Protein AF-A0A3B8W8U6-F1 (afdb_monomer)

InterPro domains:
  IPR006062 Histidine biosynthesis protein [PF00977] (2-67)
  IPR011060 Ribulose-phosphate binding barrel [SSF51366] (2-67)
  IPR013785 Aldolase-type TIM barrel [G3DSA:3.20.20.70] (1-67)
  IPR050064 Imidazole glycerol phosphate synthase HisA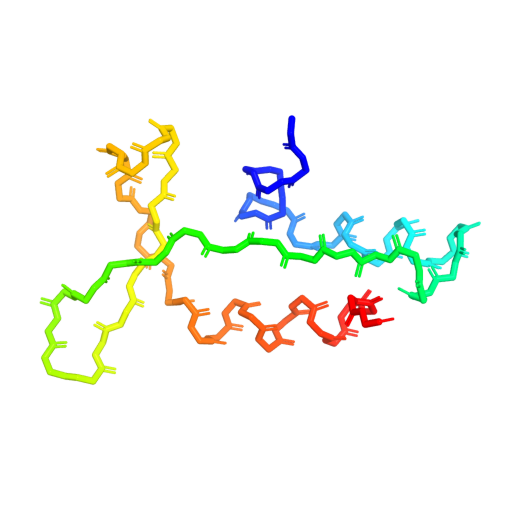/HisF [PTHR21235] (2-67)

Radius o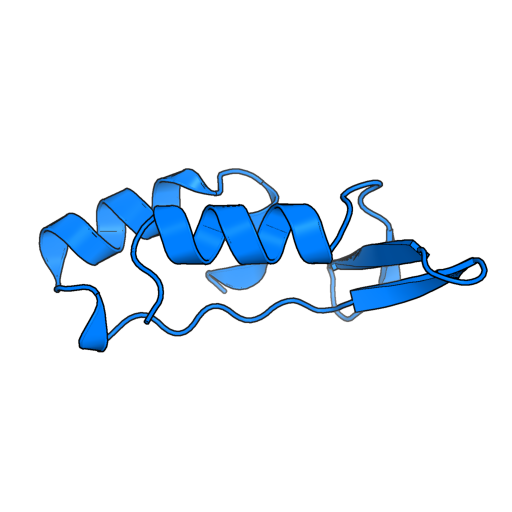f gyration: 12.03 Å; Cα contacts (8 Å, |Δi|>4): 95; chains: 1; bounding box: 28×16×36 Å

Sequence (67 aa):
AVNSAAVSRPEVVADIAEKFGSQCIVASVDARRTAPGKWEIFTHGGRKATGIDALEHAVKLADYGAG

Structure (mmCIF, N/CA/C/O backbone):
data_AF-A0A3B8W8U6-F1
#
_entry.id   AF-A0A3B8W8U6-F1
#
loop_
_atom_site.group_PDB
_atom_site.id
_atom_site.type_symbol
_atom_site.label_atom_id
_atom_site.label_alt_id
_atom_site.label_comp_id
_atom_site.label_asym_id
_atom_site.label_entity_id
_atom_site.label_seq_id
_atom_site.pdbx_PDB_ins_code
_atom_site.Cartn_x
_atom_site.Cartn_y
_atom_site.Cartn_z
_atom_site.occupancy
_atom_site.B_iso_or_equiv
_atom_site.auth_seq_id
_atom_site.auth_comp_id
_atom_site.auth_asym_id
_atom_site.auth_atom_id
_atom_site.pdbx_PDB_model_num
ATOM 1 N N . ALA A 1 1 ? 8.098 8.600 8.567 1.00 52.97 1 ALA A N 1
ATOM 2 C CA . ALA A 1 1 ? 7.030 8.579 7.547 1.00 52.97 1 ALA A CA 1
ATOM 3 C C . ALA A 1 1 ? 6.41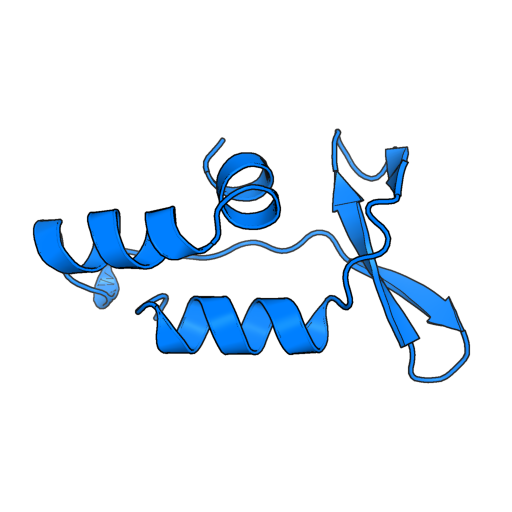5 7.186 7.529 1.00 52.97 1 ALA A C 1
ATOM 5 O O . ALA A 1 1 ? 7.174 6.225 7.473 1.00 52.97 1 ALA A O 1
ATOM 6 N N . VAL A 1 2 ? 5.087 7.075 7.627 1.00 63.31 2 VAL A N 1
ATOM 7 C CA . VAL A 1 2 ? 4.372 5.785 7.719 1.00 63.31 2 VAL A CA 1
ATOM 8 C C . VAL A 1 2 ? 4.547 4.940 6.451 1.00 63.31 2 VAL A C 1
ATOM 10 O O . VAL A 1 2 ? 4.607 3.728 6.562 1.00 63.31 2 VAL A O 1
ATOM 13 N N . ASN A 1 3 ? 4.770 5.560 5.285 1.00 73.88 3 ASN A N 1
ATOM 14 C CA . ASN A 1 3 ? 4.999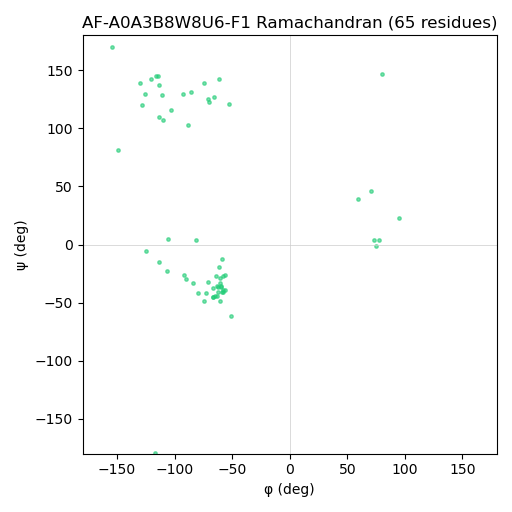 4.877 4.003 1.00 73.88 3 ASN A CA 1
ATOM 15 C C . ASN A 1 3 ? 6.103 3.794 4.081 1.00 73.88 3 ASN A C 1
ATOM 17 O O . ASN A 1 3 ? 5.813 2.608 3.969 1.00 73.88 3 ASN A O 1
ATOM 21 N N . SER A 1 4 ? 7.353 4.147 4.412 1.00 77.56 4 SER A N 1
ATOM 22 C CA . SER A 1 4 ? 8.429 3.141 4.529 1.00 77.56 4 SER A CA 1
ATOM 23 C C . SER A 1 4 ? 8.165 2.073 5.602 1.00 77.56 4 SER A C 1
ATOM 25 O O . SER A 1 4 ? 8.653 0.947 5.485 1.00 77.56 4 SER A O 1
ATOM 27 N N . ALA A 1 5 ? 7.419 2.424 6.657 1.00 79.12 5 ALA A N 1
ATOM 28 C CA . ALA A 1 5 ? 7.043 1.478 7.702 1.00 79.12 5 ALA A CA 1
ATOM 29 C C . ALA A 1 5 ? 5.984 0.493 7.193 1.00 79.12 5 ALA A C 1
ATOM 31 O O . ALA A 1 5 ? 6.139 -0.698 7.419 1.00 79.12 5 ALA A O 1
ATOM 32 N N . ALA A 1 6 ? 4.988 0.964 6.439 1.00 81.25 6 ALA A N 1
ATOM 33 C CA . ALA A 1 6 ? 3.967 0.137 5.806 1.00 81.25 6 ALA A CA 1
ATOM 34 C C . ALA A 1 6 ? 4.575 -0.824 4.776 1.00 81.25 6 ALA A C 1
ATOM 36 O O . ALA A 1 6 ? 4.184 -1.982 4.727 1.00 81.25 6 ALA A O 1
ATOM 37 N N . VAL A 1 7 ? 5.614 -0.405 4.048 1.00 84.75 7 VAL A N 1
ATOM 38 C CA . VAL A 1 7 ? 6.375 -1.299 3.155 1.00 84.75 7 VAL A CA 1
ATOM 39 C C . VAL A 1 7 ? 7.060 -2.440 3.923 1.00 84.75 7 VAL A C 1
ATOM 41 O O . VAL A 1 7 ? 7.146 -3.554 3.417 1.00 84.75 7 VAL A O 1
ATOM 44 N N . SER A 1 8 ? 7.551 -2.178 5.140 1.00 85.94 8 SER A N 1
ATOM 45 C CA . SER A 1 8 ? 8.297 -3.167 5.942 1.00 85.94 8 SER A CA 1
ATOM 46 C C . SER A 1 8 ? 7.406 -4.010 6.866 1.00 85.94 8 SER A C 1
ATOM 48 O O . SER A 1 8 ? 7.760 -5.139 7.189 1.00 85.94 8 SER A O 1
ATOM 50 N N . ARG A 1 9 ? 6.281 -3.449 7.319 1.00 89.25 9 ARG A N 1
ATOM 51 C CA . ARG A 1 9 ? 5.291 -4.047 8.226 1.00 89.25 9 ARG A CA 1
ATOM 52 C C . ARG A 1 9 ? 3.902 -3.480 7.892 1.00 89.25 9 ARG A C 1
ATOM 54 O O . ARG A 1 9 ? 3.475 -2.517 8.539 1.00 89.25 9 ARG A O 1
ATOM 61 N N . PRO A 1 10 ? 3.217 -4.014 6.867 1.00 88.25 10 PRO A N 1
ATOM 62 C CA . PRO A 1 10 ? 1.916 -3.513 6.414 1.00 88.25 10 PRO A CA 1
ATOM 63 C C . PRO A 1 10 ? 0.842 -3.486 7.513 1.00 88.25 10 PRO A C 1
ATOM 65 O O . PRO A 1 10 ? -0.041 -2.634 7.489 1.00 88.25 10 PRO A O 1
ATOM 68 N N . GLU A 1 11 ? 0.966 -4.355 8.519 1.00 91.56 11 GLU A N 1
ATOM 69 C CA . GLU A 1 11 ? 0.059 -4.493 9.666 1.00 91.56 11 GLU A CA 1
ATOM 70 C C . GLU A 1 11 ? -0.020 -3.216 10.512 1.00 91.56 11 GLU A C 1
ATOM 72 O O . GLU A 1 11 ? -0.996 -3.000 11.222 1.00 91.56 11 GLU A O 1
ATOM 77 N N . VAL A 1 12 ? 0.970 -2.318 10.401 1.00 89.94 12 VAL A N 1
ATOM 78 C CA . VAL A 1 12 ? 0.904 -1.000 11.045 1.00 89.94 12 VAL A CA 1
ATOM 79 C C . VAL A 1 12 ? -0.316 -0.195 10.592 1.00 89.94 12 VAL A C 1
ATOM 81 O O . VAL A 1 12 ? -0.789 0.648 11.345 1.00 89.94 12 VAL A O 1
ATOM 84 N N . VAL A 1 13 ? -0.837 -0.437 9.384 1.00 91.06 13 VAL A N 1
ATOM 85 C CA . VAL A 1 13 ? -2.065 0.211 8.908 1.00 91.06 13 VAL A CA 1
ATOM 86 C C . VAL A 1 13 ? -3.265 -0.252 9.725 1.00 91.06 13 VAL A C 1
ATOM 88 O O . VAL A 1 13 ? -4.015 0.600 10.192 1.00 91.06 13 VAL A O 1
ATOM 91 N N . ALA A 1 14 ? -3.382 -1.557 9.987 1.00 91.62 14 ALA A N 1
ATOM 92 C CA . ALA A 1 14 ? -4.446 -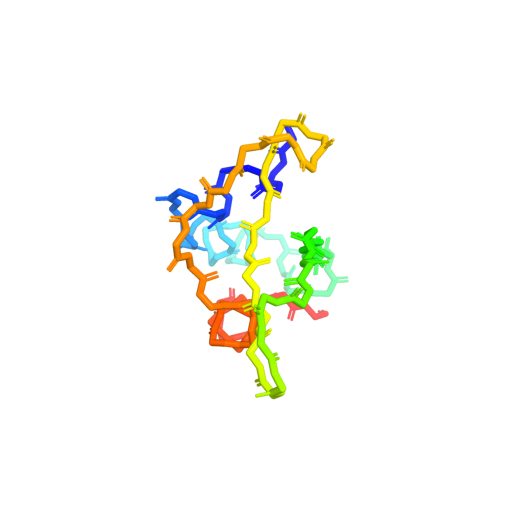2.110 10.820 1.00 91.62 14 ALA A CA 1
ATOM 93 C C . ALA A 1 14 ? -4.357 -1.596 12.261 1.00 91.62 14 ALA A C 1
ATOM 95 O O . ALA A 1 14 ? -5.361 -1.131 12.793 1.00 91.62 14 ALA A O 1
ATOM 96 N N . ASP A 1 15 ? -3.153 -1.567 12.849 1.00 91.12 15 ASP A N 1
ATOM 97 C CA . ASP A 1 15 ? -2.939 -1.037 14.205 1.00 91.12 15 ASP A CA 1
ATOM 98 C C . ASP A 1 15 ? -3.436 0.421 14.337 1.00 91.12 15 ASP A C 1
ATOM 100 O O . ASP A 1 15 ? -3.975 0.832 15.368 1.00 91.12 15 ASP A O 1
ATOM 104 N N . ILE A 1 16 ? -3.227 1.240 13.298 1.00 89.25 16 ILE A N 1
ATOM 105 C CA . ILE A 1 16 ? -3.643 2.649 13.296 1.00 89.25 16 ILE A CA 1
ATOM 106 C C . ILE A 1 16 ? -5.144 2.761 12.988 1.00 89.25 16 ILE A C 1
ATOM 108 O O . ILE A 1 16 ? -5.836 3.540 13.647 1.00 89.25 16 ILE A O 1
ATOM 112 N N . ALA A 1 17 ? -5.660 1.979 12.038 1.00 90.44 17 ALA A N 1
ATOM 113 C CA . ALA A 1 17 ? -7.075 1.961 11.682 1.00 90.44 17 ALA A CA 1
ATOM 114 C C . ALA A 1 17 ? -7.955 1.502 12.857 1.00 90.44 17 ALA A C 1
ATOM 116 O O . ALA A 1 17 ? -8.974 2.132 13.125 1.00 90.44 17 ALA A O 1
ATOM 117 N N . GLU A 1 18 ? -7.540 0.487 13.621 1.00 91.50 18 GLU A N 1
ATOM 118 C CA . GLU A 1 18 ? -8.240 0.036 14.834 1.00 91.50 18 GLU A CA 1
ATOM 119 C C . GLU A 1 18 ? -8.341 1.159 15.877 1.00 91.50 18 GLU A C 1
ATOM 121 O O . GLU A 1 18 ? -9.356 1.316 16.555 1.00 91.50 18 GLU A O 1
ATOM 126 N N . LYS A 1 19 ? -7.298 1.988 15.982 1.00 91.44 19 LYS A N 1
ATOM 127 C CA . LYS A 1 19 ? -7.215 3.045 16.992 1.00 91.44 19 LYS A CA 1
ATOM 128 C C . LYS A 1 19 ? -7.930 4.341 16.606 1.00 91.44 19 LYS A C 1
ATOM 130 O O . LYS A 1 19 ? -8.408 5.049 17.492 1.00 91.44 19 LYS A O 1
ATOM 135 N N . PHE A 1 20 ? -7.959 4.688 15.321 1.00 89.19 20 PHE A N 1
ATOM 136 C CA . PHE A 1 20 ? -8.407 6.008 14.850 1.00 89.19 20 PHE A CA 1
ATOM 137 C C . PHE A 1 20 ? -9.530 5.958 13.802 1.00 89.19 20 PHE A C 1
ATOM 139 O O . PHE A 1 20 ? -10.085 6.999 13.449 1.00 89.19 20 PHE A O 1
ATOM 146 N N . GLY A 1 21 ? -9.900 4.764 13.341 1.00 87.25 21 GLY A N 1
ATOM 147 C CA . GLY A 1 21 ? -10.825 4.546 12.235 1.00 87.25 21 GLY A CA 1
ATOM 148 C C . GLY A 1 21 ? -10.155 4.704 10.867 1.00 87.25 21 GLY A C 1
ATOM 149 O O . GLY A 1 21 ? -9.249 5.521 10.684 1.00 87.25 21 GLY A O 1
ATOM 150 N N . SER A 1 22 ? -10.620 3.916 9.897 1.00 86.44 22 SER A N 1
ATOM 151 C CA . SER A 1 22 ? -10.068 3.850 8.537 1.00 86.44 22 SER A CA 1
ATOM 152 C C . SER A 1 22 ? -10.118 5.179 7.786 1.00 86.44 22 SER A C 1
ATOM 154 O O . SER A 1 22 ? -9.136 5.534 7.140 1.00 86.44 22 SER A O 1
ATOM 156 N N . GLN A 1 23 ? -11.178 5.971 7.999 1.00 83.88 23 GLN A N 1
ATOM 157 C CA . GLN A 1 23 ? -11.451 7.241 7.304 1.00 83.88 23 GLN A CA 1
ATOM 158 C C . GLN A 1 23 ? -10.361 8.313 7.460 1.00 83.88 23 GLN A C 1
ATOM 160 O O . GLN A 1 23 ? -10.399 9.355 6.806 1.00 83.88 23 GLN A O 1
ATOM 165 N N . CYS A 1 24 ? -9.420 8.112 8.383 1.00 84.75 24 CYS A N 1
ATOM 166 C CA . CYS A 1 24 ? -8.305 9.021 8.625 1.00 84.75 24 CYS A CA 1
ATOM 167 C C . CYS A 1 24 ? -6.964 8.487 8.095 1.00 84.75 24 CYS A C 1
ATOM 169 O O . CYS A 1 24 ? -5.928 9.113 8.331 1.00 84.75 24 CYS A O 1
ATOM 171 N N . ILE A 1 25 ? -6.957 7.345 7.399 1.00 86.00 25 ILE A N 1
ATOM 172 C CA . ILE A 1 25 ? -5.742 6.636 6.996 1.00 86.00 25 ILE A CA 1
ATOM 173 C C . ILE A 1 25 ? -5.541 6.726 5.488 1.00 86.00 25 ILE A C 1
ATOM 175 O O . ILE A 1 25 ? -6.193 6.044 4.705 1.00 86.00 25 ILE A O 1
ATOM 179 N N . VAL A 1 26 ? -4.557 7.529 5.084 1.00 87.12 26 VAL A N 1
ATOM 180 C CA . VAL A 1 26 ? -4.115 7.620 3.688 1.00 87.12 26 VAL A CA 1
ATOM 181 C C . VAL A 1 26 ? -2.809 6.851 3.518 1.00 87.12 26 VAL A C 1
ATOM 183 O O . VAL A 1 26 ? -1.773 7.225 4.074 1.00 87.12 26 VAL A O 1
ATOM 186 N N . ALA A 1 27 ? -2.851 5.786 2.719 1.00 88.06 27 ALA A N 1
ATOM 187 C CA . ALA A 1 27 ? -1.672 5.048 2.290 1.00 88.06 27 ALA A CA 1
ATOM 188 C C . ALA A 1 27 ? -1.053 5.684 1.036 1.00 88.06 27 ALA A C 1
ATOM 190 O O . ALA A 1 27 ? -1.745 5.935 0.051 1.00 88.06 27 ALA A O 1
ATOM 191 N N . SER A 1 28 ? 0.262 5.914 1.050 1.00 87.81 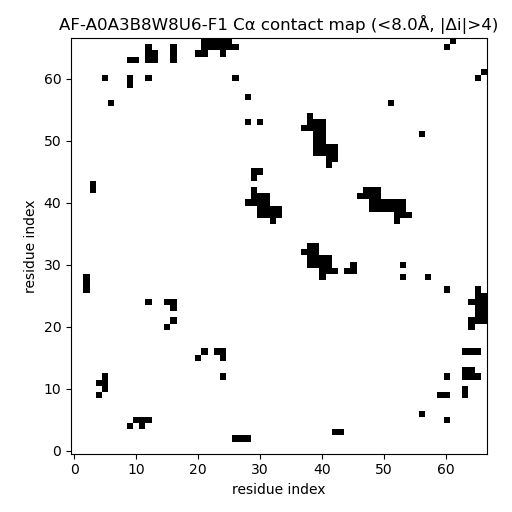28 SER A N 1
ATOM 192 C CA . SER A 1 28 ? 1.025 6.325 -0.134 1.00 87.81 28 SER A CA 1
ATOM 193 C C . SER A 1 28 ? 2.001 5.230 -0.546 1.00 87.81 28 SER A C 1
ATOM 195 O O . SER A 1 28 ? 2.650 4.628 0.305 1.00 87.81 28 SER A O 1
ATOM 197 N N . VAL A 1 29 ? 2.095 4.976 -1.854 1.00 89.50 29 VAL A N 1
ATOM 198 C CA . VAL A 1 29 ? 2.989 3.975 -2.447 1.00 89.50 29 VAL A CA 1
ATOM 199 C C . VAL A 1 29 ? 3.792 4.639 -3.558 1.00 89.50 29 VAL A C 1
ATOM 201 O O . VAL A 1 29 ? 3.231 5.130 -4.536 1.00 89.50 29 VAL A O 1
ATOM 204 N N . ASP A 1 30 ? 5.115 4.625 -3.420 1.00 91.44 30 ASP A N 1
ATOM 205 C CA . ASP A 1 30 ? 6.030 5.088 -4.461 1.00 91.44 30 ASP A CA 1
ATOM 206 C C . ASP A 1 30 ? 6.346 3.908 -5.390 1.00 91.44 30 ASP A C 1
ATOM 208 O O . ASP A 1 30 ? 7.125 3.024 -5.034 1.00 91.44 30 ASP A O 1
ATOM 212 N N . ALA A 1 31 ? 5.732 3.870 -6.575 1.00 93.69 31 ALA A N 1
ATOM 213 C CA . ALA A 1 31 ? 5.862 2.758 -7.518 1.00 93.69 31 ALA A CA 1
ATOM 214 C C . ALA A 1 31 ? 6.576 3.159 -8.816 1.00 93.69 31 ALA A C 1
ATOM 216 O O . ALA A 1 31 ? 6.380 4.252 -9.352 1.00 93.69 31 ALA A O 1
ATOM 217 N N . ARG A 1 32 ? 7.361 2.235 -9.379 1.00 95.06 32 ARG A N 1
ATOM 218 C CA . ARG A 1 32 ? 7.977 2.377 -10.705 1.00 95.06 32 ARG A CA 1
ATOM 219 C C . ARG A 1 32 ? 7.720 1.131 -11.542 1.00 95.06 32 ARG A C 1
ATOM 221 O O . ARG A 1 32 ? 7.821 0.008 -11.058 1.00 95.06 32 ARG A O 1
ATOM 228 N N . ARG A 1 33 ? 7.423 1.330 -12.826 1.00 96.06 33 ARG A N 1
ATOM 229 C CA . ARG A 1 33 ? 7.255 0.231 -13.781 1.00 96.06 33 ARG A CA 1
ATOM 230 C C . ARG A 1 33 ? 8.606 -0.426 -14.072 1.00 96.06 33 ARG A C 1
ATOM 232 O O . ARG A 1 33 ? 9.516 0.257 -14.546 1.00 96.06 33 ARG A O 1
ATOM 239 N N . THR A 1 34 ? 8.718 -1.729 -13.831 1.00 95.69 34 THR A N 1
ATOM 240 C CA . THR A 1 34 ? 9.948 -2.519 -14.054 1.00 95.69 34 THR A CA 1
ATOM 241 C C . THR A 1 34 ? 9.854 -3.427 -15.279 1.00 95.69 34 THR A C 1
ATOM 243 O O . THR A 1 34 ? 10.872 -3.749 -15.885 1.00 95.69 34 THR A O 1
ATOM 246 N N . ALA A 1 35 ? 8.638 -3.775 -15.705 1.00 94.81 35 ALA A N 1
ATOM 247 C CA . ALA A 1 35 ? 8.344 -4.467 -16.959 1.00 94.81 35 ALA A CA 1
ATOM 248 C C . ALA A 1 35 ? 6.904 -4.144 -17.415 1.00 94.81 35 ALA A C 1
ATOM 250 O O . ALA A 1 35 ? 6.143 -3.545 -16.646 1.00 94.81 35 ALA A O 1
ATOM 251 N N . PRO A 1 36 ? 6.482 -4.512 -18.640 1.00 96.38 36 PRO A N 1
ATOM 252 C CA . PRO A 1 36 ? 5.079 -4.409 -19.036 1.00 96.38 36 PRO A CA 1
ATOM 253 C C . PRO A 1 36 ? 4.169 -5.106 -18.015 1.00 96.38 36 PRO A C 1
ATOM 255 O O . PRO A 1 36 ? 4.346 -6.285 -17.725 1.00 96.38 36 PRO A O 1
ATOM 258 N N . GLY A 1 37 ? 3.238 -4.351 -17.429 1.00 94.00 37 GLY A N 1
ATOM 259 C CA . GLY A 1 37 ? 2.311 -4.849 -16.408 1.00 94.00 37 GLY A CA 1
ATOM 260 C C . GLY A 1 37 ? 2.902 -5.081 -15.011 1.00 94.00 37 GLY A C 1
ATOM 261 O O . GLY A 1 37 ? 2.142 -5.439 -14.122 1.00 94.00 37 GLY A O 1
ATOM 262 N N . LYS A 1 38 ? 4.206 -4.856 -14.784 1.00 95.75 38 LYS A N 1
ATOM 263 C CA . LYS A 1 38 ? 4.848 -5.038 -13.469 1.00 95.75 38 LYS A CA 1
ATOM 264 C C . LYS A 1 38 ? 5.264 -3.710 -12.854 1.00 95.75 38 LYS A C 1
ATOM 266 O O . LYS A 1 38 ? 5.976 -2.921 -13.488 1.00 95.75 38 LYS A O 1
ATOM 271 N N . TRP A 1 39 ? 4.857 -3.501 -11.608 1.00 97.38 39 TRP A N 1
ATOM 272 C CA . TRP A 1 39 ? 5.155 -2.307 -10.828 1.00 97.38 39 TRP A CA 1
ATOM 273 C C . TRP A 1 39 ? 5.799 -2.706 -9.515 1.00 97.38 39 TRP A C 1
ATOM 275 O O . TRP A 1 39 ? 5.273 -3.542 -8.794 1.00 97.38 39 TRP A O 1
ATOM 285 N N . GLU A 1 40 ? 6.924 -2.082 -9.199 1.00 96.88 40 GLU A N 1
ATOM 286 C CA . GLU A 1 40 ? 7.663 -2.360 -7.976 1.00 96.88 40 GLU A CA 1
ATOM 287 C C . GLU A 1 40 ? 7.692 -1.120 -7.089 1.00 96.88 40 GLU A C 1
ATOM 289 O O . GLU A 1 40 ? 7.769 0.009 -7.587 1.00 96.88 40 GLU A O 1
ATOM 294 N N . ILE A 1 41 ? 7.638 -1.334 -5.778 1.00 95.44 41 ILE A N 1
ATOM 295 C CA . ILE A 1 41 ? 7.782 -0.275 -4.785 1.00 95.44 41 ILE A CA 1
ATOM 296 C C . ILE A 1 41 ? 9.241 0.167 -4.686 1.00 95.44 41 ILE A C 1
ATOM 298 O O . ILE A 1 41 ? 10.171 -0.638 -4.647 1.00 95.44 41 ILE A O 1
ATOM 302 N N . PHE A 1 42 ? 9.440 1.474 -4.569 1.00 93.19 42 PHE A N 1
ATOM 303 C CA . PHE A 1 42 ? 10.727 2.068 -4.259 1.00 93.19 42 PHE A CA 1
ATOM 304 C C . PHE A 1 42 ? 10.634 2.877 -2.969 1.00 93.19 42 PHE A C 1
ATOM 306 O O . PHE A 1 42 ? 9.659 3.561 -2.704 1.00 93.19 42 PHE A O 1
ATOM 313 N N . THR A 1 43 ? 11.683 2.840 -2.158 1.00 90.44 43 THR A N 1
ATOM 314 C CA . THR A 1 43 ? 11.784 3.626 -0.921 1.00 90.44 43 THR A CA 1
ATOM 315 C C . THR A 1 43 ? 12.948 4.611 -1.003 1.00 90.44 43 THR A C 1
ATOM 317 O O . THR A 1 43 ? 13.666 4.685 -2.005 1.00 90.44 43 THR A O 1
ATOM 320 N N . HIS A 1 44 ? 13.156 5.385 0.068 1.00 89.38 44 HIS A N 1
ATOM 321 C CA . HIS A 1 44 ? 14.251 6.357 0.174 1.00 89.38 44 HIS A CA 1
ATOM 322 C C . HIS A 1 44 ? 14.200 7.421 -0.939 1.00 89.38 44 HIS A C 1
ATOM 324 O O . HIS A 1 44 ? 15.234 7.824 -1.477 1.00 89.38 44 HIS A O 1
ATOM 330 N N . GLY A 1 45 ? 12.991 7.875 -1.289 1.00 84.00 45 GLY A N 1
ATOM 331 C CA . GLY A 1 45 ? 12.756 8.826 -2.378 1.00 84.00 45 GLY A CA 1
ATOM 332 C C . GLY A 1 45 ? 12.995 8.204 -3.753 1.00 84.00 45 GLY A C 1
ATOM 333 O O . GLY A 1 45 ? 13.722 8.771 -4.561 1.00 84.00 45 GLY A O 1
ATOM 334 N N . GLY A 1 46 ? 12.474 6.996 -3.986 1.00 87.50 46 GLY A N 1
ATOM 335 C CA . GLY A 1 46 ? 12.577 6.323 -5.284 1.00 87.50 46 GLY A CA 1
ATOM 336 C C . GLY A 1 46 ? 13.933 5.671 -5.595 1.00 87.50 46 GLY A C 1
ATOM 337 O O . GLY A 1 46 ? 14.127 5.174 -6.701 1.00 87.50 46 GLY A O 1
ATOM 338 N N . ARG A 1 47 ? 14.892 5.679 -4.659 1.00 89.94 47 ARG A N 1
ATOM 339 C CA . ARG A 1 47 ? 16.279 5.228 -4.903 1.00 89.94 47 ARG A CA 1
ATOM 340 C C . ARG A 1 47 ? 16.517 3.757 -4.588 1.00 89.94 47 ARG A C 1
ATOM 342 O O . ARG A 1 47 ? 17.435 3.164 -5.144 1.00 89.94 47 ARG A O 1
ATOM 349 N N . LYS A 1 48 ? 15.726 3.178 -3.685 1.00 91.12 48 LYS A N 1
ATOM 350 C CA . LYS A 1 48 ? 15.913 1.802 -3.220 1.00 91.12 48 LYS A CA 1
ATOM 351 C C . LYS A 1 48 ? 14.746 0.928 -3.665 1.00 91.12 48 LYS A C 1
ATOM 353 O O . LYS A 1 48 ? 13.652 1.077 -3.129 1.00 91.12 48 LYS A O 1
ATOM 358 N N . ALA A 1 49 ? 15.015 0.032 -4.608 1.00 93.81 49 ALA A N 1
ATOM 359 C CA . ALA A 1 49 ? 14.123 -1.051 -5.012 1.00 93.81 49 ALA A CA 1
ATOM 360 C C . ALA A 1 49 ? 13.848 -1.992 -3.823 1.00 93.81 49 ALA A C 1
ATOM 362 O O . ALA A 1 49 ? 14.744 -2.213 -2.998 1.00 93.81 49 ALA A O 1
ATOM 363 N N . THR A 1 50 ? 12.623 -2.501 -3.696 1.00 93.75 50 THR A N 1
ATOM 364 C CA . THR A 1 50 ? 12.214 -3.353 -2.562 1.00 93.75 50 THR A CA 1
ATOM 365 C C . THR A 1 50 ? 11.898 -4.791 -2.959 1.00 93.75 50 THR A C 1
ATOM 367 O O . THR A 1 50 ? 11.821 -5.647 -2.082 1.00 93.75 50 THR A O 1
ATOM 370 N N . GLY A 1 51 ? 11.712 -5.066 -4.250 1.00 94.81 51 GLY A N 1
ATOM 371 C CA . GLY A 1 51 ? 11.226 -6.339 -4.779 1.00 94.81 51 GLY A CA 1
ATOM 372 C C . GLY A 1 51 ? 9.735 -6.592 -4.540 1.00 94.81 51 GLY A C 1
ATOM 373 O O . GLY A 1 51 ? 9.252 -7.672 -4.867 1.00 94.81 51 GLY A O 1
ATOM 374 N N . ILE A 1 52 ? 9.007 -5.634 -3.961 1.00 95.06 52 ILE A N 1
ATOM 375 C CA . ILE A 1 52 ? 7.593 -5.790 -3.602 1.00 95.06 52 ILE A CA 1
ATOM 376 C C . ILE A 1 52 ? 6.722 -5.284 -4.750 1.00 95.06 52 ILE A C 1
ATOM 378 O O . ILE A 1 52 ? 6.909 -4.156 -5.215 1.00 95.06 52 ILE A O 1
ATOM 382 N N . ASP A 1 53 ? 5.751 -6.097 -5.170 1.00 96.44 53 ASP A N 1
ATOM 383 C CA . ASP A 1 53 ? 4.749 -5.691 -6.153 1.00 96.44 53 ASP A CA 1
ATOM 384 C C . ASP A 1 53 ? 3.844 -4.588 -5.583 1.00 96.44 53 ASP A C 1
ATOM 386 O O . ASP A 1 53 ? 3.275 -4.704 -4.493 1.00 96.44 53 ASP A O 1
ATOM 390 N N . ALA A 1 54 ? 3.737 -3.485 -6.320 1.00 95.75 54 ALA A N 1
ATOM 391 C CA . ALA A 1 54 ? 3.022 -2.304 -5.858 1.00 95.75 54 ALA A CA 1
ATOM 392 C C . ALA A 1 54 ? 1.499 -2.502 -5.812 1.00 95.75 54 ALA A C 1
ATOM 394 O O . ALA A 1 54 ? 0.842 -1.913 -4.954 1.00 95.75 54 ALA A O 1
ATOM 395 N N . LEU A 1 55 ? 0.938 -3.317 -6.711 1.00 94.69 55 LEU A N 1
ATOM 396 C CA . LEU A 1 55 ? -0.500 -3.580 -6.768 1.00 94.69 55 LEU A CA 1
ATOM 397 C C . LEU A 1 55 ? -0.914 -4.501 -5.622 1.00 94.69 55 LEU A C 1
ATOM 399 O O . LEU A 1 55 ? -1.840 -4.173 -4.885 1.00 94.69 55 LEU A O 1
ATOM 403 N N . GLU A 1 56 ? -0.192 -5.605 -5.421 1.00 95.19 56 GLU A N 1
ATOM 404 C CA . GLU A 1 56 ? -0.442 -6.523 -4.303 1.00 95.19 56 GLU A CA 1
ATOM 405 C C . GLU A 1 56 ? -0.328 -5.810 -2.953 1.00 95.19 56 GLU A C 1
ATOM 407 O O . GLU A 1 56 ? -1.112 -6.055 -2.035 1.00 95.19 56 GLU A O 1
ATOM 412 N N . HIS A 1 57 ? 0.640 -4.903 -2.824 1.00 94.62 57 HIS A N 1
ATOM 413 C CA . HIS A 1 57 ? 0.792 -4.115 -1.612 1.00 94.62 57 HIS A CA 1
ATOM 414 C C . HIS A 1 57 ? -0.374 -3.148 -1.401 1.00 94.62 57 HIS A C 1
ATOM 416 O O . HIS A 1 57 ? -0.906 -3.091 -0.298 1.00 94.62 57 HIS A O 1
ATOM 422 N N . ALA A 1 58 ? -0.807 -2.428 -2.440 1.00 93.75 58 ALA A N 1
ATOM 423 C CA . ALA A 1 58 ? -1.935 -1.505 -2.339 1.00 93.75 58 ALA A CA 1
ATOM 42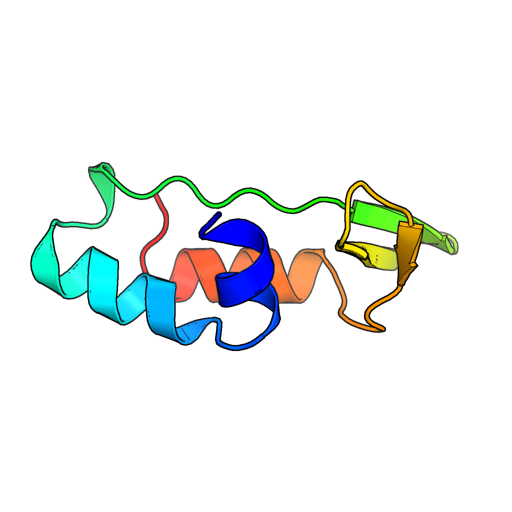4 C C . ALA A 1 5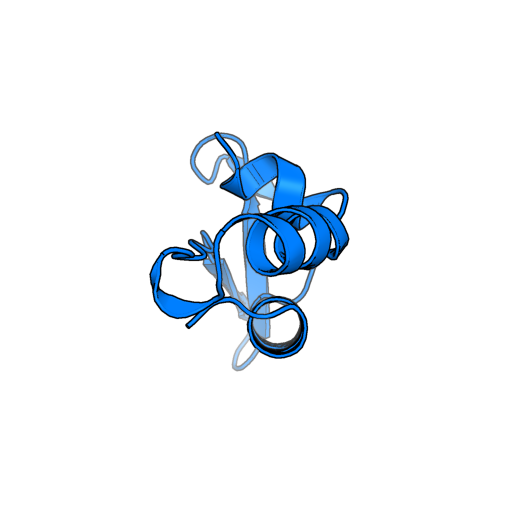8 ? -3.225 -2.216 -1.895 1.00 93.75 58 ALA A C 1
ATOM 426 O O . ALA A 1 58 ? -3.933 -1.696 -1.034 1.00 93.75 58 ALA A O 1
ATOM 427 N N . VAL A 1 59 ? -3.483 -3.423 -2.415 1.00 94.88 59 VAL A N 1
ATOM 428 C CA . VAL A 1 59 ? -4.612 -4.261 -1.977 1.00 94.88 59 VAL A CA 1
ATOM 429 C C . VAL A 1 59 ? -4.493 -4.597 -0.489 1.00 94.88 59 VAL A C 1
ATOM 431 O O . VAL A 1 59 ? -5.427 -4.336 0.260 1.00 94.88 59 VAL A O 1
ATOM 434 N N . LYS A 1 60 ? -3.322 -5.058 -0.026 1.00 94.25 60 LYS A N 1
ATOM 435 C CA . LYS A 1 60 ? -3.099 -5.344 1.404 1.00 94.25 60 LYS A CA 1
ATOM 436 C C . LYS A 1 60 ? -3.338 -4.125 2.296 1.00 94.25 60 LYS A C 1
ATOM 438 O O . LYS A 1 60 ? -3.899 -4.265 3.374 1.00 94.25 60 LYS A O 1
ATOM 443 N N . LEU A 1 61 ? -2.905 -2.931 1.883 1.00 93.81 61 LEU A N 1
ATOM 444 C CA . LEU A 1 61 ? -3.117 -1.715 2.678 1.00 93.81 61 LEU A CA 1
ATOM 445 C C . LEU A 1 61 ? -4.605 -1.349 2.774 1.00 93.81 61 LEU A C 1
ATOM 447 O O . LEU A 1 61 ? -5.046 -0.923 3.839 1.00 93.81 61 LEU A O 1
ATOM 451 N N 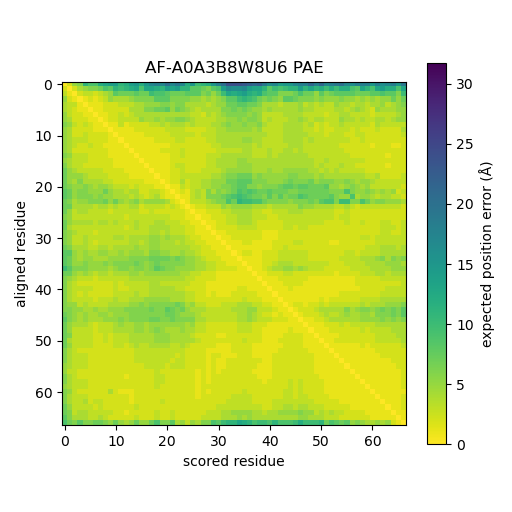. ALA A 1 62 ? -5.372 -1.541 1.697 1.00 92.94 62 ALA A N 1
ATOM 452 C CA . ALA A 1 62 ? -6.822 -1.365 1.719 1.00 92.94 62 ALA A CA 1
ATOM 453 C C . ALA A 1 62 ? -7.499 -2.393 2.644 1.00 92.94 62 ALA A C 1
ATOM 455 O O . ALA A 1 62 ? -8.319 -2.010 3.475 1.00 92.94 62 ALA A O 1
ATOM 456 N N . ASP A 1 63 ? -7.091 -3.667 2.580 1.00 94.50 63 ASP A N 1
ATOM 457 C CA . ASP A 1 63 ? -7.591 -4.727 3.471 1.00 94.50 63 ASP A CA 1
ATOM 458 C C . ASP A 1 63 ? -7.293 -4.431 4.951 1.00 94.50 63 ASP A C 1
ATOM 460 O O . ASP A 1 63 ? -8.089 -4.753 5.832 1.00 94.50 63 ASP A O 1
ATOM 464 N N . TYR A 1 64 ? -6.168 -3.767 5.234 1.00 93.19 64 TYR A N 1
ATOM 465 C CA . TYR A 1 64 ? -5.802 -3.312 6.577 1.00 93.19 64 TYR A CA 1
ATOM 466 C C . TYR A 1 64 ? -6.473 -2.001 7.008 1.00 93.19 64 TYR A C 1
ATOM 468 O O . TYR A 1 64 ? -6.209 -1.513 8.105 1.00 93.19 64 TYR A O 1
ATOM 476 N N . GLY A 1 65 ? -7.365 -1.443 6.191 1.00 91.56 65 GLY A N 1
ATOM 477 C CA . GLY A 1 65 ? -8.208 -0.321 6.583 1.00 91.56 65 GLY A CA 1
ATOM 478 C C . GLY A 1 65 ? -7.671 1.052 6.196 1.00 91.56 65 GLY A C 1
ATOM 479 O O . GLY A 1 65 ? -8.062 2.031 6.825 1.00 91.56 65 GLY A O 1
ATOM 480 N N . ALA A 1 66 ? -6.803 1.155 5.187 1.00 89.62 66 ALA A N 1
ATOM 481 C CA . ALA A 1 66 ? -6.608 2.427 4.493 1.00 89.62 66 ALA A CA 1
ATOM 482 C C . ALA A 1 66 ? -7.852 2.752 3.641 1.00 89.62 66 ALA A C 1
ATOM 484 O O . ALA A 1 66 ? -8.234 1.934 2.802 1.00 89.62 66 ALA A O 1
ATOM 485 N N . GLY A 1 67 ? -8.462 3.930 3.828 1.00 80.50 67 GLY A N 1
ATOM 486 C CA . GLY A 1 67 ? -9.654 4.344 3.072 1.00 80.50 67 GLY A CA 1
ATOM 487 C C . GLY A 1 67 ? -10.391 5.531 3.657 1.00 80.50 67 GLY A C 1
ATOM 488 O O . GLY A 1 67 ? -10.843 5.403 4.810 1.00 80.50 67 GLY A O 1
#

Nearest PDB structures (foldseek):
  5ahf-assembly1_A  TM=8.288E-01  e=5.173E-03  Salmonella enterica
  5ahe-assembly1_A  TM=8.315E-01  e=7.202E-03  Salmonella enterica
  5ahi-assembly1_A  TM=8.307E-01  e=7.202E-03  Salmonella enterica
  5g5i-assembly1_A  TM=8.290E-01  e=1.071E-02  Salmonella enterica
  5g1y-assembly1_A  TM=8.299E-01  e=1.396E-02  Salmonella enterica

Mean predicted aligned error: 3.46 Å

Foldseek 3Di:
DVAVVCLVPVLVLLVVCVVPNLVVAAHDFQWDDPDVVFIFTADPVRPRTDPDTRVVSVVSNVVSRND

pLDDT: mean 89.63, std 7.43, range [52.97, 97.38]

Solvent-accessible surface area (backbone atoms only — not comparable to full-atom values): 3884 Å² total; per-residue (Å²): 116,68,47,69,46,36,76,78,43,50,63,57,41,31,63,47,18,76,74,67,41,26,80,75,36,83,83,65,80,52,65,44,79,78,49,93,96,37,41,30,30,28,39,88,88,68,72,39,80,67,87,41,51,38,65,66,48,52,52,52,40,42,76,29,31,36,79

Secondary structure (DSSP, 8-state):
-HHHHHHH-TTHHHHHHHHH-GGG------EEEEETTEEEEEETTTTEEEEEEHHHHHHHHHHTT--

Organism: Marinobacter nauticus (NCBI:txid2743)